Protein AF-A0A6L7A722-F1 (afdb_monomer_lite)

pLDDT: mean 80.02, std 9.58, range [63.28, 90.19]

Organism: Escherichia coli (NCBI:txid562)

Structure (mmCIF, N/CA/C/O backbone):
data_AF-A0A6L7A722-F1
#
_entry.id   AF-A0A6L7A722-F1
#
loop_
_atom_site.group_PDB
_atom_site.id
_atom_site.type_symbol
_atom_site.label_atom_id
_atom_site.label_alt_id
_atom_site.label_comp_id
_atom_site.label_asym_id
_atom_site.label_entity_id
_atom_site.label_seq_id
_atom_site.pdbx_PDB_ins_code
_atom_site.Cartn_x
_atom_site.Cartn_y
_atom_site.Cartn_z
_atom_site.occupancy
_atom_site.B_iso_or_equiv
_atom_site.auth_seq_id
_atom_site.auth_comp_id
_atom_site.auth_asym_id
_atom_site.auth_atom_id
_atom_site.pdbx_PDB_model_num
ATOM 1 N N . ASN A 1 1 ? 4.380 4.390 -21.080 1.00 64.44 1 ASN A N 1
ATOM 2 C CA . ASN A 1 1 ? 4.256 4.463 -19.607 1.00 64.44 1 ASN A CA 1
ATOM 3 C C . ASN A 1 1 ? 3.850 3.104 -19.063 1.00 64.44 1 ASN A C 1
ATOM 5 O O . ASN A 1 1 ? 2.664 2.821 -18.984 1.00 64.44 1 ASN A O 1
ATOM 9 N N . HIS A 1 2 ? 4.828 2.249 -18.769 1.00 79.00 2 HIS A N 1
ATOM 10 C CA . HIS A 1 2 ? 4.612 0.950 -18.131 1.00 79.00 2 HIS A CA 1
ATOM 11 C C . HIS A 1 2 ? 4.867 1.128 -16.637 1.00 79.00 2 HIS A C 1
ATOM 13 O O . HIS A 1 2 ? 5.931 1.621 -16.266 1.00 79.00 2 HIS A O 1
ATOM 19 N N . ILE A 1 3 ? 3.881 0.815 -15.799 1.00 79.81 3 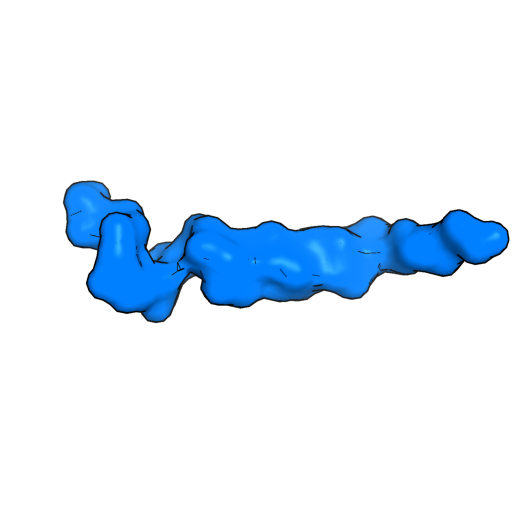ILE A N 1
ATOM 20 C CA . ILE A 1 3 ? 4.074 0.840 -14.353 1.00 79.81 3 ILE A CA 1
ATOM 21 C C . ILE A 1 3 ? 4.366 -0.583 -13.902 1.00 79.81 3 ILE A C 1
ATOM 23 O O . ILE A 1 3 ? 3.573 -1.486 -14.158 1.00 79.81 3 ILE A O 1
ATOM 27 N N . ASP A 1 4 ? 5.494 -0.765 -13.224 1.00 90.00 4 ASP A N 1
ATOM 28 C CA . ASP A 1 4 ? 5.950 -2.083 -12.803 1.00 90.00 4 ASP A CA 1
ATOM 29 C C . ASP A 1 4 ? 4.964 -2.755 -11.844 1.00 90.00 4 ASP A C 1
ATOM 31 O O . ASP A 1 4 ? 4.453 -2.141 -10.899 1.00 90.00 4 ASP A O 1
ATOM 35 N N . SER A 1 5 ? 4.761 -4.059 -12.034 1.00 89.50 5 SER A N 1
ATOM 36 C CA . SER A 1 5 ? 3.878 -4.883 -11.200 1.00 89.50 5 SER A CA 1
ATOM 37 C C . SER A 1 5 ? 4.251 -4.820 -9.716 1.00 89.50 5 SER A C 1
ATOM 39 O O . SER A 1 5 ? 3.381 -4.857 -8.848 1.00 89.50 5 SER A O 1
ATOM 41 N N . PHE A 1 6 ? 5.539 -4.647 -9.401 1.00 88.62 6 PHE A N 1
ATOM 42 C CA . PHE A 1 6 ? 6.003 -4.424 -8.032 1.00 88.62 6 PHE A CA 1
ATOM 43 C C . PHE A 1 6 ? 5.439 -3.132 -7.425 1.00 88.62 6 PHE A C 1
ATOM 45 O O . PHE A 1 6 ? 4.957 -3.132 -6.290 1.00 88.62 6 PHE A O 1
ATOM 52 N N . LEU A 1 7 ? 5.455 -2.032 -8.185 1.00 89.44 7 LEU A N 1
ATOM 53 C CA . LEU A 1 7 ? 4.929 -0.749 -7.727 1.00 89.44 7 LEU A CA 1
ATOM 54 C C . LEU A 1 7 ? 3.406 -0.809 -7.538 1.00 89.44 7 LEU A C 1
ATOM 56 O O . LEU A 1 7 ? 2.888 -0.252 -6.566 1.00 89.44 7 LEU A O 1
ATOM 60 N N . MET A 1 8 ? 2.706 -1.542 -8.407 1.00 90.19 8 MET A N 1
ATOM 61 C CA . MET A 1 8 ? 1.268 -1.810 -8.278 1.00 90.19 8 MET A CA 1
ATOM 62 C C . MET A 1 8 ? 0.941 -2.606 -7.013 1.00 90.19 8 MET A C 1
ATOM 64 O O . MET A 1 8 ? 0.098 -2.184 -6.219 1.00 90.19 8 MET A O 1
ATOM 68 N N . ASN A 1 9 ? 1.669 -3.695 -6.763 1.00 88.56 9 ASN A N 1
ATOM 69 C CA . ASN A 1 9 ? 1.488 -4.510 -5.562 1.00 88.56 9 ASN A CA 1
ATOM 70 C C . ASN A 1 9 ? 1.766 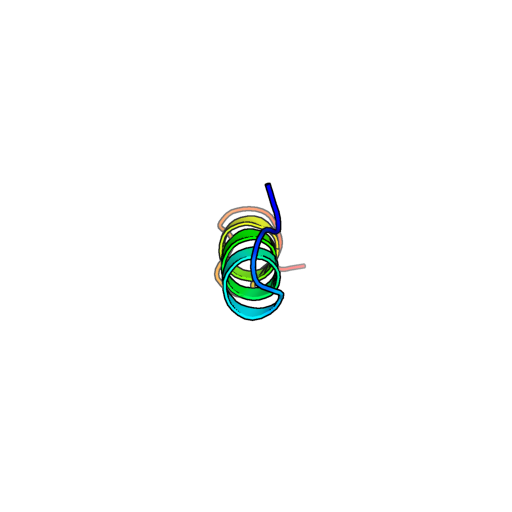-3.706 -4.285 1.00 88.56 9 ASN A C 1
ATOM 72 O O . ASN A 1 9 ? 0.983 -3.753 -3.335 1.00 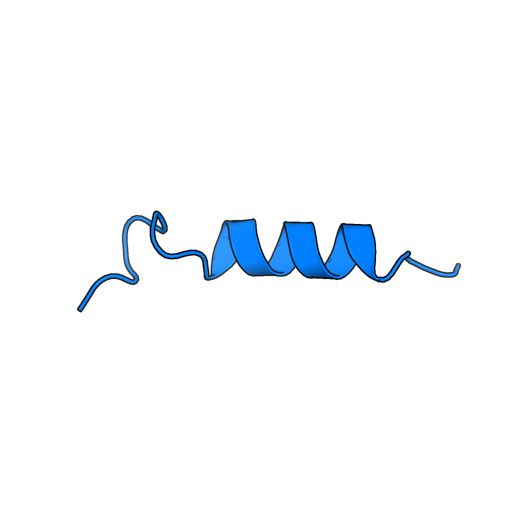88.56 9 ASN A O 1
ATOM 76 N N . LYS A 1 10 ? 2.820 -2.880 -4.283 1.00 88.50 10 LYS A N 1
ATOM 77 C CA . LYS A 1 10 ? 3.122 -1.972 -3.167 1.00 88.50 10 LYS A CA 1
ATOM 78 C C . LYS A 1 10 ? 1.985 -0.979 -2.914 1.00 88.50 10 LYS A C 1
ATOM 80 O O . LYS A 1 10 ? 1.619 -0.736 -1.763 1.00 88.50 10 LYS A O 1
ATOM 85 N N . HIS A 1 11 ? 1.423 -0.392 -3.973 1.00 89.44 11 HIS A N 1
ATOM 86 C CA . HIS A 1 11 ? 0.305 0.542 -3.855 1.00 89.44 11 HIS A CA 1
ATOM 87 C C . HIS A 1 11 ? -0.933 -0.136 -3.263 1.00 89.44 11 HIS A C 1
ATOM 89 O O . HIS A 1 11 ? -1.539 0.409 -2.338 1.00 89.44 11 HIS A O 1
ATOM 95 N N . PHE A 1 12 ? -1.271 -1.324 -3.766 1.00 88.00 12 PHE A N 1
ATOM 96 C CA . PHE A 1 12 ? -2.399 -2.111 -3.287 1.00 88.00 12 PHE A CA 1
ATOM 97 C C . PHE A 1 12 ? -2.242 -2.461 -1.804 1.00 88.00 12 PHE A C 1
ATOM 99 O O . PHE A 1 12 ? -3.115 -2.130 -1.006 1.00 88.00 12 PHE A O 1
ATOM 106 N N . MET A 1 13 ? -1.093 -3.010 -1.397 1.00 86.25 13 MET A N 1
ATOM 107 C CA . MET A 1 13 ? -0.819 -3.353 0.005 1.00 86.25 13 MET A CA 1
ATOM 108 C C . MET A 1 13 ? -0.827 -2.138 0.940 1.00 86.25 13 MET A C 1
ATOM 110 O O . MET A 1 13 ? -1.215 -2.256 2.096 1.00 86.25 13 MET A O 1
ATOM 114 N N . ARG A 1 14 ? -0.446 -0.945 0.468 1.00 85.75 14 ARG A N 1
ATOM 115 C CA . ARG A 1 14 ? -0.554 0.280 1.278 1.00 85.75 14 ARG A CA 1
ATOM 116 C C . ARG A 1 14 ? -2.008 0.643 1.590 1.00 85.75 14 ARG A C 1
ATOM 118 O O . ARG A 1 14 ? -2.274 1.232 2.632 1.00 85.75 14 ARG A O 1
ATOM 125 N N . LYS A 1 15 ? -2.929 0.360 0.669 1.00 82.81 15 LYS A N 1
ATOM 126 C CA . LYS A 1 15 ? -4.353 0.704 0.795 1.00 82.81 15 LYS A CA 1
ATOM 127 C C . LYS A 1 15 ? -5.178 -0.406 1.443 1.00 82.81 15 LYS A C 1
ATOM 129 O O . LYS A 1 15 ? -6.093 -0.106 2.199 1.00 82.81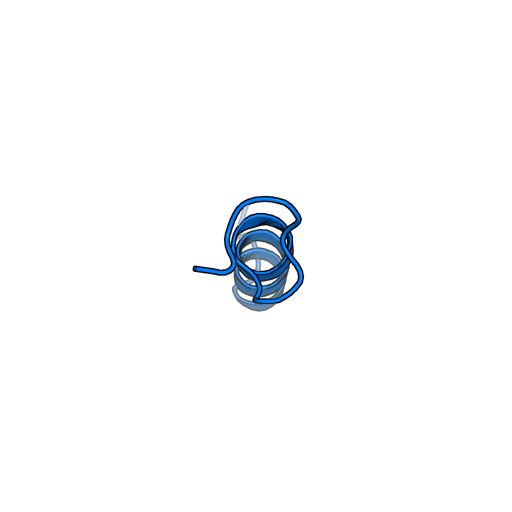 15 LYS A O 1
ATOM 134 N N . HIS A 1 16 ? -4.836 -1.656 1.154 1.00 85.62 16 HIS A N 1
ATOM 135 C CA . HIS A 1 16 ? -5.621 -2.846 1.487 1.00 85.62 16 HIS A CA 1
ATOM 136 C C . HIS A 1 16 ? -4.837 -3.866 2.322 1.00 85.62 16 HIS A C 1
ATOM 138 O O . HIS A 1 16 ? -5.278 -4.997 2.490 1.00 85.62 16 HIS A O 1
ATOM 144 N N . GLY A 1 17 ? -3.647 -3.506 2.802 1.00 81.38 17 GLY A N 1
ATOM 145 C CA . GLY A 1 17 ? -2.846 -4.380 3.647 1.00 81.38 17 GLY A CA 1
ATOM 146 C C . GLY A 1 17 ? -3.469 -4.585 5.030 1.00 81.38 17 GLY A C 1
ATOM 147 O O . GLY A 1 17 ? -4.287 -3.779 5.472 1.00 81.38 17 GLY A O 1
ATOM 148 N N . PRO A 1 18 ? -3.035 -5.627 5.752 1.00 76.75 18 PRO A N 1
ATOM 149 C CA . PRO A 1 18 ? -3.588 -6.000 7.056 1.00 76.75 18 PRO A CA 1
ATOM 150 C C . PRO A 1 18 ? -3.386 -4.936 8.147 1.00 76.75 18 PRO A C 1
ATOM 152 O O . PRO A 1 18 ? -4.108 -4.940 9.132 1.00 76.75 18 PRO A O 1
ATOM 155 N N . ASN A 1 19 ? -2.454 -3.996 7.952 1.00 73.00 19 ASN A N 1
ATOM 156 C CA . ASN A 1 19 ? -2.222 -2.860 8.852 1.00 73.00 19 ASN A CA 1
ATOM 157 C C . ASN A 1 19 ? -3.040 -1.609 8.468 1.00 73.00 19 ASN A C 1
ATOM 159 O O . ASN A 1 19 ? -2.767 -0.513 8.960 1.00 73.00 19 ASN A O 1
ATOM 163 N N . ALA A 1 20 ? -3.986 -1.720 7.530 1.00 77.19 20 ALA A N 1
ATOM 164 C CA . ALA A 1 20 ? -4.840 -0.604 7.151 1.00 77.19 20 ALA A CA 1
ATOM 165 C C . ALA A 1 20 ? -5.814 -0.284 8.294 1.00 77.19 20 ALA A C 1
ATOM 167 O O . ALA A 1 20 ? -6.624 -1.116 8.696 1.00 77.19 20 ALA A O 1
ATOM 168 N N . TYR A 1 21 ? -5.749 0.962 8.767 1.00 69.50 21 TYR A N 1
ATOM 169 C CA . TYR A 1 21 ? -6.433 1.490 9.955 1.00 69.50 21 TYR A CA 1
ATOM 170 C C . TYR A 1 21 ? -7.965 1.281 9.990 1.00 69.50 21 TYR A C 1
ATOM 172 O O . TYR A 1 21 ? -8.560 1.360 11.055 1.00 69.50 21 TYR A O 1
ATOM 180 N N . TYR A 1 22 ? -8.603 0.964 8.856 1.00 63.28 22 TYR A N 1
ATOM 181 C CA . TYR A 1 22 ? -10.053 0.732 8.763 1.00 63.28 22 TYR A CA 1
ATOM 182 C C . TYR A 1 22 ? -10.459 -0.612 8.117 1.00 63.28 22 TYR A C 1
ATOM 184 O O . TYR A 1 22 ? -11.610 -0.764 7.714 1.00 63.28 22 TYR A O 1
ATOM 192 N N . GLY A 1 23 ? -9.544 -1.583 7.981 1.00 64.81 23 GLY A N 1
ATOM 193 C CA . GLY A 1 23 ? -9.783 -2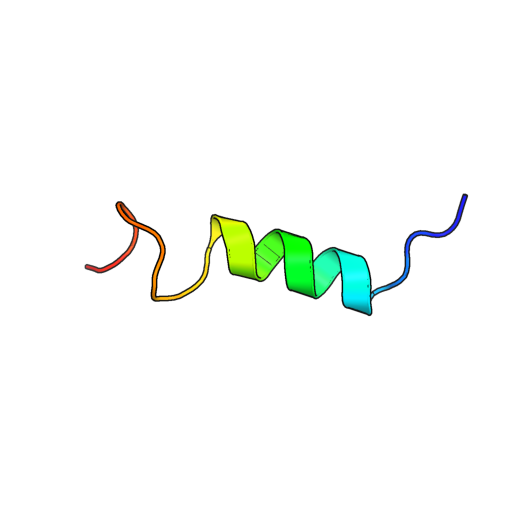.811 7.198 1.00 64.81 23 GLY A CA 1
ATOM 194 C C . GLY A 1 23 ? -9.734 -4.140 7.956 1.00 64.81 23 GLY A C 1
ATOM 195 O O . GLY A 1 23 ? -10.085 -5.165 7.379 1.00 64.81 23 GLY A O 1
ATOM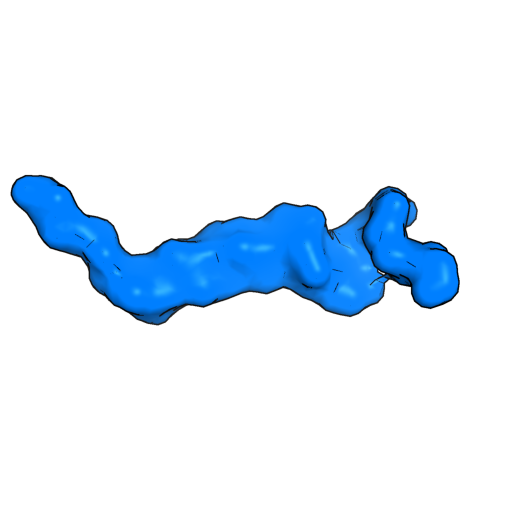 196 N N . GLN A 1 24 ? -9.308 -4.148 9.219 1.00 64.69 24 GLN A N 1
ATOM 197 C CA . GLN A 1 24 ? -9.264 -5.361 10.037 1.00 64.69 24 GLN A CA 1
ATOM 198 C C . GLN A 1 24 ? -10.637 -5.586 10.693 1.00 64.69 24 GLN A C 1
ATOM 200 O O . GLN A 1 24 ? -10.944 -4.984 11.720 1.00 64.69 24 GLN A O 1
ATOM 205 N N . LYS A 1 25 ? -11.483 -6.406 10.061 1.00 63.91 25 LYS A N 1
ATOM 206 C CA . LYS A 1 25 ? -12.583 -7.112 10.734 1.00 63.91 25 LYS A CA 1
ATOM 207 C C . LYS A 1 25 ? -12.168 -8.555 10.961 1.00 63.91 25 LYS A C 1
ATOM 209 O O . LYS A 1 25 ? -11.521 -9.105 10.042 1.00 63.91 25 LYS A O 1
#

Sequence (25 aa):
NHIDSFLMNKHFMRKHGPNAYYGQK

Radius of gyration: 10.86 Å; chains: 1; bounding box: 19×12×30 Å

Secondary structure (DSSP, 8-state):
-PPPHHHHHHHHHHHHSTT-TTT--

Foldseek 3Di:
DDDDPVVVVVVCCVCANPPHPPHPD